Protein AF-A0AAN9G9E5-F1 (afdb_monomer_lite)

Organism: NCBI:txid31220

Sequence (69 aa):
MPAYRDSDTVRKLSGEIDQLRIHASQPRVKLSETIREMINYCNANMQSDHLINPEKENPFKPKKTCLIL

Radius of gyration: 28.3 Å; chains: 1; bounding box: 67×24×69 Å

Structure (mmCIF, N/CA/C/O backbone):
data_AF-A0AAN9G9E5-F1
#
_entry.id   AF-A0AAN9G9E5-F1
#
loop_
_atom_site.group_PDB
_atom_site.id
_atom_site.type_symbol
_atom_site.label_atom_id
_atom_site.label_alt_id
_atom_site.label_comp_id
_atom_site.label_asym_id
_atom_site.label_entity_id
_atom_site.label_seq_id
_atom_site.pdbx_PDB_ins_code
_atom_site.Cartn_x
_atom_site.Cartn_y
_atom_site.Cartn_z
_atom_site.occupancy
_atom_site.B_iso_or_equiv
_atom_site.auth_seq_id
_atom_site.auth_comp_id
_atom_site.auth_asym_id
_atom_site.auth_atom_id
_atom_site.pdbx_PDB_model_num
ATOM 1 N N . MET A 1 1 ? 47.545 -15.847 -12.762 1.00 46.53 1 MET A N 1
ATOM 2 C CA . MET A 1 1 ? 46.584 -14.925 -13.403 1.00 46.53 1 MET A CA 1
ATOM 3 C C . MET A 1 1 ? 45.201 -15.554 -13.297 1.00 46.53 1 MET A C 1
ATOM 5 O O . MET A 1 1 ? 44.983 -16.541 -13.989 1.00 46.53 1 MET A O 1
ATOM 9 N N . PRO A 1 2 ? 44.319 -15.131 -12.373 1.00 47.06 2 PRO A N 1
ATOM 10 C CA . PRO A 1 2 ? 43.026 -15.786 -12.225 1.00 47.06 2 PRO A CA 1
ATOM 11 C C . PRO A 1 2 ? 42.121 -15.399 -13.399 1.00 47.06 2 PRO A C 1
ATOM 13 O O . PRO A 1 2 ? 41.939 -14.220 -13.698 1.00 47.06 2 PRO A O 1
ATOM 16 N N . ALA A 1 3 ? 41.604 -16.413 -14.084 1.00 55.50 3 ALA A N 1
ATOM 17 C CA . ALA A 1 3 ? 40.704 -16.273 -15.212 1.00 55.50 3 ALA A CA 1
ATOM 18 C C . ALA A 1 3 ? 39.308 -15.806 -14.756 1.00 55.50 3 ALA A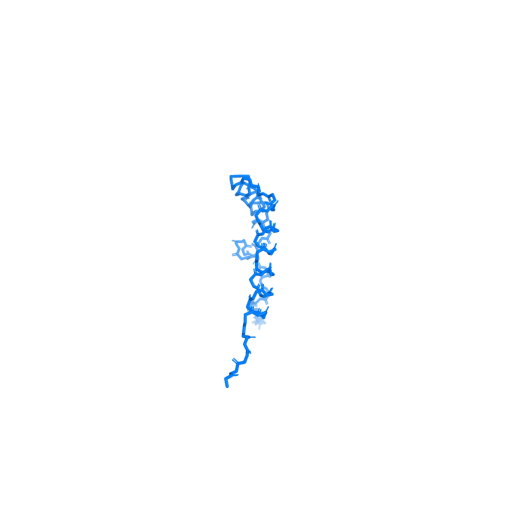 C 1
ATOM 20 O O . ALA A 1 3 ? 38.710 -16.386 -13.856 1.00 55.50 3 ALA A O 1
ATOM 21 N N . TYR A 1 4 ? 38.816 -14.762 -15.426 1.00 53.53 4 TYR A N 1
ATOM 22 C CA . TYR A 1 4 ? 37.423 -14.578 -15.842 1.00 53.53 4 TYR A CA 1
ATOM 23 C C . TYR A 1 4 ? 36.328 -14.675 -14.756 1.00 53.53 4 TYR A C 1
ATOM 25 O O . TYR A 1 4 ? 35.579 -15.644 -14.670 1.00 53.53 4 TYR A O 1
ATOM 33 N N . ARG A 1 5 ? 36.166 -13.590 -13.984 1.00 58.22 5 ARG A N 1
ATOM 34 C CA . ARG A 1 5 ? 34.969 -13.299 -13.160 1.00 58.22 5 ARG A CA 1
ATOM 35 C C . ARG A 1 5 ? 33.791 -12.725 -13.971 1.00 58.22 5 ARG A C 1
ATOM 37 O O . ARG A 1 5 ? 32.750 -12.393 -13.400 1.00 58.22 5 ARG A O 1
ATOM 44 N N . ASP A 1 6 ? 33.933 -12.615 -15.289 1.00 67.69 6 ASP A N 1
ATOM 45 C CA . ASP A 1 6 ? 32.938 -11.975 -16.150 1.00 67.69 6 ASP A CA 1
ATOM 46 C C . ASP A 1 6 ? 31.714 -12.867 -16.382 1.00 67.69 6 ASP A C 1
ATOM 48 O O . ASP A 1 6 ? 30.606 -12.352 -16.401 1.00 67.69 6 ASP A O 1
ATOM 52 N N . SER A 1 7 ? 31.855 -14.199 -16.459 1.00 79.12 7 SER A N 1
ATOM 53 C CA . SER A 1 7 ? 30.712 -15.101 -16.715 1.00 79.12 7 SER A CA 1
ATOM 54 C C . SER A 1 7 ? 29.640 -15.042 -15.624 1.00 79.12 7 SER A C 1
ATOM 56 O O . SER A 1 7 ? 28.448 -14.967 -15.920 1.00 79.12 7 SER A O 1
ATOM 58 N N . ASP A 1 8 ? 30.042 -15.090 -14.352 1.00 85.94 8 ASP A N 1
ATOM 59 C CA . ASP A 1 8 ? 29.094 -15.019 -13.234 1.00 85.94 8 ASP A CA 1
ATOM 60 C C . ASP A 1 8 ? 28.480 -13.627 -13.105 1.00 85.94 8 ASP A C 1
ATOM 62 O O . ASP A 1 8 ? 27.295 -13.495 -12.798 1.00 85.94 8 ASP A O 1
ATOM 66 N N . THR A 1 9 ? 29.266 -12.593 -13.405 1.00 88.94 9 THR A N 1
ATOM 67 C CA . THR A 1 9 ? 28.796 -11.206 -13.440 1.00 88.94 9 THR A CA 1
ATOM 68 C C . THR A 1 9 ? 27.767 -11.011 -14.555 1.00 88.94 9 THR A C 1
ATOM 70 O O . THR A 1 9 ? 26.691 -10.472 -14.309 1.00 88.94 9 THR A O 1
ATOM 73 N N . VAL A 1 10 ? 28.038 -11.529 -15.756 1.00 89.06 10 VAL A N 1
ATOM 74 C CA . VAL A 1 10 ? 27.122 -11.509 -16.905 1.00 89.06 10 VAL A CA 1
ATOM 75 C C . VAL A 1 10 ? 25.844 -12.284 -16.594 1.00 89.06 10 VAL A C 1
ATOM 77 O O . VAL A 1 10 ? 24.751 -11.785 -16.863 1.00 89.06 10 VAL A O 1
ATOM 80 N N . ARG A 1 11 ? 25.945 -13.468 -15.975 1.00 91.38 11 ARG A N 1
ATOM 81 C CA . ARG A 1 11 ? 24.775 -14.264 -15.571 1.00 91.38 11 ARG A CA 1
ATOM 82 C C . ARG A 1 11 ? 23.916 -13.532 -14.539 1.00 91.38 11 ARG A C 1
ATOM 84 O O . ARG A 1 11 ? 22.696 -13.505 -14.680 1.00 91.38 11 ARG A O 1
ATOM 91 N N . LYS A 1 12 ? 24.541 -12.914 -13.533 1.00 92.56 12 LYS A N 1
ATOM 92 C CA . LYS A 1 12 ? 23.844 -12.116 -12.517 1.00 92.56 12 LYS A CA 1
ATOM 93 C C . LYS A 1 12 ? 23.110 -10.929 -13.145 1.00 92.56 12 LYS A C 1
ATOM 95 O O . LYS A 1 12 ? 21.914 -10.774 -12.921 1.00 92.56 12 LYS A O 1
ATOM 100 N N . LEU A 1 13 ? 23.803 -10.137 -13.962 1.00 94.25 13 LEU A N 1
ATOM 101 C CA . LEU A 1 13 ? 23.228 -8.962 -14.624 1.00 94.25 13 LEU A CA 1
ATOM 102 C C . LEU A 1 13 ? 22.103 -9.340 -15.592 1.00 94.25 13 LEU A C 1
ATOM 104 O O . LEU A 1 13 ? 21.093 -8.648 -15.653 1.00 94.25 13 LEU A O 1
ATOM 108 N N . SER A 1 14 ? 22.240 -10.459 -16.307 1.00 94.12 14 SER A N 1
ATOM 109 C CA . SER A 1 14 ? 21.172 -10.968 -17.175 1.00 94.12 14 SER A CA 1
ATOM 110 C C . SER A 1 14 ? 19.918 -11.303 -16.365 1.00 94.12 14 SER A C 1
ATOM 112 O O . SER A 1 14 ? 18.823 -10.883 -16.729 1.00 94.12 14 SER A O 1
ATOM 114 N N . GLY A 1 15 ? 20.085 -11.964 -15.214 1.00 95.81 15 GLY A N 1
ATOM 115 C CA . GLY A 1 15 ? 18.980 -12.228 -14.292 1.00 95.81 15 GLY A CA 1
ATOM 116 C C . GLY A 1 15 ? 18.328 -10.951 -13.752 1.00 95.81 15 GLY A C 1
ATOM 117 O O . GLY A 1 15 ? 17.104 -10.866 -13.701 1.00 95.81 15 GLY A O 1
ATOM 118 N 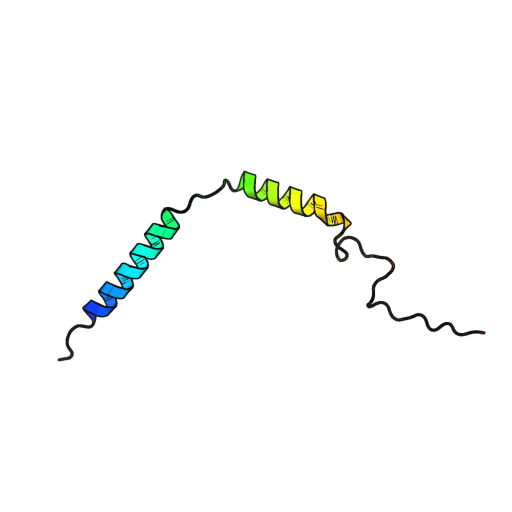N . GLU A 1 16 ? 19.117 -9.933 -13.396 1.00 97.12 16 GLU A N 1
ATOM 119 C CA . GLU A 1 16 ? 18.592 -8.633 -12.950 1.00 97.12 16 GLU A CA 1
ATOM 120 C C . GLU A 1 16 ? 17.804 -7.919 -14.057 1.00 97.12 16 GLU A C 1
ATOM 122 O O . GLU A 1 16 ? 16.726 -7.386 -13.799 1.00 97.12 16 GLU A O 1
ATOM 127 N N . ILE A 1 17 ? 18.289 -7.950 -15.301 1.00 97.38 17 ILE A N 1
ATOM 128 C CA . ILE A 1 17 ? 17.580 -7.384 -16.456 1.00 97.38 17 ILE A CA 1
ATOM 129 C C . ILE A 1 17 ? 16.231 -8.076 -16.655 1.00 97.38 17 ILE A C 1
ATOM 131 O O . ILE A 1 17 ? 15.226 -7.403 -16.892 1.00 97.38 17 ILE A O 1
ATOM 135 N N . ASP A 1 18 ? 16.186 -9.401 -16.538 1.00 97.19 18 ASP A N 1
ATOM 136 C CA . ASP A 1 18 ? 14.940 -10.150 -16.686 1.00 97.19 18 ASP A CA 1
ATOM 137 C C . ASP A 1 18 ? 13.945 -9.816 -15.566 1.00 97.19 18 ASP A C 1
ATOM 139 O O . ASP A 1 18 ? 12.764 -9.598 -15.846 1.00 97.19 18 ASP A O 1
ATOM 143 N N . GLN A 1 19 ? 14.413 -9.648 -14.323 1.00 97.44 19 GLN A N 1
ATOM 144 C CA . GLN A 1 19 ? 13.571 -9.150 -13.227 1.00 97.44 19 GLN A CA 1
ATOM 145 C C . GLN A 1 19 ? 13.032 -7.745 -13.515 1.00 97.44 19 GLN A C 1
ATOM 147 O O . GLN A 1 19 ? 11.835 -7.492 -13.368 1.00 97.44 19 GLN A O 1
ATOM 152 N N . LEU A 1 20 ? 13.884 -6.828 -13.978 1.00 97.88 20 LEU A N 1
ATOM 153 C CA . LEU A 1 20 ? 13.470 -5.466 -14.313 1.00 97.88 20 LEU A CA 1
ATOM 154 C C . LEU A 1 20 ? 12.422 -5.446 -15.428 1.00 97.88 20 LEU A C 1
ATOM 156 O O . LEU A 1 20 ? 11.452 -4.697 -15.334 1.00 97.88 20 LEU A O 1
ATOM 160 N N . ARG A 1 21 ? 12.572 -6.291 -16.455 1.00 97.94 21 ARG A N 1
ATOM 161 C CA . ARG A 1 21 ? 11.585 -6.434 -17.537 1.00 97.94 21 ARG A CA 1
ATOM 162 C C . ARG A 1 21 ? 10.236 -6.907 -17.006 1.00 97.94 21 ARG A C 1
ATOM 164 O O . ARG A 1 21 ? 9.217 -6.313 -17.357 1.00 97.94 21 ARG A O 1
ATOM 171 N N . ILE A 1 22 ? 10.229 -7.912 -16.128 1.00 97.31 22 ILE A N 1
ATOM 172 C CA . ILE A 1 22 ? 9.003 -8.412 -15.490 1.00 97.31 22 ILE A CA 1
ATOM 173 C C . ILE A 1 22 ? 8.325 -7.283 -14.701 1.00 97.31 22 ILE A C 1
ATOM 175 O O . ILE A 1 22 ? 7.164 -6.967 -14.963 1.00 97.31 22 ILE A O 1
ATOM 179 N N . HIS A 1 23 ? 9.051 -6.604 -13.810 1.00 96.50 23 HIS A N 1
ATOM 180 C CA . HIS A 1 23 ? 8.494 -5.524 -12.988 1.00 96.50 23 HIS A CA 1
ATOM 181 C C . HIS A 1 23 ? 8.058 -4.291 -13.792 1.00 96.50 23 HIS A C 1
ATOM 183 O O . HIS A 1 23 ? 7.115 -3.598 -13.402 1.00 96.50 23 HIS A O 1
ATOM 189 N N . ALA A 1 24 ? 8.723 -4.003 -14.913 1.00 97.00 24 ALA A N 1
ATOM 190 C CA . ALA A 1 24 ? 8.336 -2.927 -15.819 1.00 97.00 24 ALA A CA 1
ATOM 191 C C . ALA A 1 24 ? 7.059 -3.265 -16.602 1.00 97.00 24 ALA A C 1
ATOM 193 O O . ALA A 1 24 ? 6.242 -2.379 -16.838 1.00 97.00 24 ALA A O 1
ATOM 194 N N . SER A 1 25 ? 6.868 -4.537 -16.967 1.00 96.81 25 SER A N 1
ATOM 195 C CA . SER A 1 25 ? 5.677 -5.011 -17.686 1.00 96.81 25 SER A CA 1
ATOM 196 C C . SER A 1 25 ? 4.428 -5.147 -16.808 1.00 96.81 25 SER A C 1
ATOM 198 O O . SER A 1 25 ? 3.328 -5.345 -17.324 1.00 96.81 25 SER A O 1
ATOM 200 N N . GLN A 1 26 ? 4.575 -5.035 -15.486 1.00 96.75 26 GLN A N 1
ATOM 201 C CA . GLN A 1 26 ? 3.469 -5.202 -14.555 1.00 96.75 26 GLN A CA 1
ATOM 202 C C . GLN A 1 26 ? 2.458 -4.044 -14.682 1.00 96.75 26 GLN A C 1
ATOM 204 O O . GLN A 1 26 ? 2.835 -2.878 -14.510 1.00 96.75 26 GLN A O 1
ATOM 209 N N . PRO A 1 27 ? 1.166 -4.333 -14.929 1.00 95.62 27 PRO A N 1
ATOM 210 C CA . PRO A 1 27 ? 0.142 -3.300 -14.999 1.00 95.62 27 PRO A CA 1
ATOM 211 C C . PRO A 1 27 ? -0.037 -2.637 -13.629 1.00 95.62 27 PRO A C 1
ATOM 213 O O . PRO A 1 27 ? -0.086 -3.304 -12.594 1.00 95.62 27 PRO A O 1
ATOM 216 N N . ARG A 1 28 ? -0.141 -1.305 -13.626 1.00 95.44 28 ARG A N 1
ATOM 217 C CA . ARG A 1 28 ? -0.339 -0.498 -12.416 1.00 95.44 28 ARG A CA 1
ATOM 218 C C . ARG A 1 28 ? -1.726 0.126 -12.443 1.00 95.44 28 ARG A C 1
ATOM 220 O O . ARG A 1 28 ? -2.127 0.706 -13.449 1.00 95.44 28 ARG A O 1
ATOM 227 N N . VAL A 1 29 ? -2.434 0.029 -11.325 1.00 96.19 29 VAL A N 1
ATOM 228 C CA . VAL A 1 29 ? -3.682 0.764 -11.089 1.00 96.19 29 VAL A CA 1
ATOM 229 C C . VAL A 1 29 ? -3.391 2.231 -10.790 1.00 96.19 29 VAL A C 1
ATOM 231 O O . VAL A 1 29 ? -2.306 2.587 -10.318 1.00 96.19 29 VAL A O 1
ATOM 234 N N . LYS A 1 30 ? -4.355 3.109 -11.087 1.00 97.88 30 LYS A N 1
ATOM 235 C CA . LYS A 1 30 ? -4.217 4.531 -10.772 1.00 97.88 30 LYS A CA 1
ATOM 236 C C . LYS A 1 30 ? -4.197 4.711 -9.264 1.00 97.88 30 LYS A C 1
ATOM 238 O O . LYS A 1 30 ? -5.085 4.232 -8.566 1.00 97.88 30 LYS A O 1
ATOM 243 N N . LEU A 1 31 ? -3.248 5.510 -8.783 1.00 97.69 31 LEU A N 1
ATOM 244 C CA . LEU A 1 31 ? -3.128 5.812 -7.358 1.00 97.69 31 LEU A CA 1
ATOM 245 C C . LEU A 1 31 ? -4.438 6.360 -6.768 1.00 97.69 31 LEU A C 1
ATOM 247 O O . LEU A 1 31 ? -4.821 5.993 -5.664 1.00 97.69 31 LEU A O 1
ATOM 251 N N . SER A 1 32 ? -5.157 7.193 -7.521 1.00 98.00 32 SER A N 1
ATOM 252 C CA . SER A 1 32 ? -6.446 7.745 -7.096 1.00 98.00 32 SER A CA 1
ATOM 253 C C . SER A 1 32 ? -7.538 6.685 -6.906 1.00 98.00 32 SER A C 1
ATOM 255 O O . SER A 1 32 ? -8.374 6.835 -6.017 1.00 98.00 32 SER A O 1
ATOM 257 N N . GLU A 1 33 ? -7.541 5.622 -7.712 1.00 97.75 33 GLU A N 1
ATOM 258 C CA . GLU A 1 33 ? -8.479 4.501 -7.575 1.00 97.75 33 GLU A CA 1
ATOM 259 C C . GLU A 1 33 ? -8.111 3.648 -6.361 1.00 97.75 33 GLU A C 1
ATOM 261 O O . GLU A 1 33 ? -8.970 3.397 -5.519 1.00 97.75 33 GLU A O 1
ATOM 266 N N . THR A 1 34 ? -6.827 3.312 -6.208 1.00 98.00 34 THR A N 1
ATOM 267 C CA . THR A 1 34 ? -6.329 2.542 -5.059 1.00 98.00 34 THR A CA 1
ATOM 268 C C . THR A 1 34 ? -6.593 3.250 -3.731 1.00 98.00 34 THR A C 1
ATOM 270 O O . THR A 1 34 ? -7.058 2.626 -2.783 1.00 98.00 34 THR A O 1
ATOM 273 N N . ILE A 1 35 ? -6.362 4.566 -3.657 1.00 98.31 35 ILE A N 1
ATOM 274 C CA . ILE A 1 35 ? -6.652 5.351 -2.448 1.00 98.31 35 ILE A CA 1
ATOM 275 C C . ILE A 1 35 ? -8.150 5.331 -2.137 1.00 98.31 35 ILE A C 1
ATOM 277 O O . ILE A 1 35 ? -8.533 5.154 -0.983 1.00 98.31 35 ILE A O 1
ATOM 281 N N . ARG A 1 36 ? -9.011 5.495 -3.150 1.00 98.25 36 ARG A N 1
ATOM 282 C CA . ARG A 1 36 ? -10.466 5.456 -2.956 1.00 98.25 36 ARG A CA 1
ATOM 283 C C . ARG A 1 36 ? -10.910 4.108 -2.393 1.00 98.25 36 ARG A C 1
ATOM 285 O O . ARG A 1 36 ? -11.705 4.075 -1.461 1.00 98.25 36 ARG A O 1
ATOM 292 N N . GLU A 1 37 ? -10.393 3.016 -2.944 1.00 98.06 37 GLU A N 1
ATOM 293 C CA . GLU A 1 37 ? -10.702 1.665 -2.482 1.00 98.06 37 GLU A CA 1
ATOM 294 C C . GLU A 1 37 ? -10.227 1.430 -1.044 1.00 98.06 37 GLU A C 1
ATOM 296 O O . GLU A 1 37 ? -11.008 0.965 -0.214 1.00 98.06 37 GLU A O 1
ATOM 301 N N . MET A 1 38 ? -9.000 1.848 -0.714 1.00 98.12 38 MET A N 1
ATOM 302 C CA . MET A 1 38 ? -8.477 1.792 0.654 1.00 98.12 38 MET A CA 1
ATOM 303 C C . MET A 1 38 ? -9.356 2.568 1.640 1.00 98.12 38 MET A C 1
ATOM 305 O O . MET A 1 38 ? -9.716 2.038 2.688 1.00 98.12 38 MET A O 1
ATOM 309 N N . ILE A 1 39 ? -9.743 3.803 1.304 1.00 98.00 39 ILE A N 1
ATOM 310 C CA . ILE A 1 39 ? -10.619 4.625 2.153 1.00 98.00 39 ILE A CA 1
ATOM 311 C C . ILE A 1 39 ? -11.973 3.939 2.353 1.00 98.00 39 ILE A C 1
ATOM 313 O O . ILE A 1 39 ? -12.464 3.864 3.479 1.00 98.00 39 ILE A O 1
ATOM 317 N N . ASN A 1 40 ? -12.570 3.419 1.280 1.00 98.19 40 ASN A N 1
ATOM 318 C CA . ASN A 1 40 ? -13.851 2.723 1.350 1.00 98.19 40 ASN A CA 1
ATOM 319 C C . ASN A 1 40 ? -13.775 1.495 2.261 1.00 98.19 40 ASN A C 1
ATOM 321 O O . ASN A 1 40 ? -14.655 1.307 3.101 1.00 98.19 40 ASN A O 1
ATOM 325 N N . TYR A 1 41 ? -12.714 0.697 2.130 1.00 98.12 41 TYR A N 1
ATOM 326 C CA . TYR A 1 41 ? -12.490 -0.467 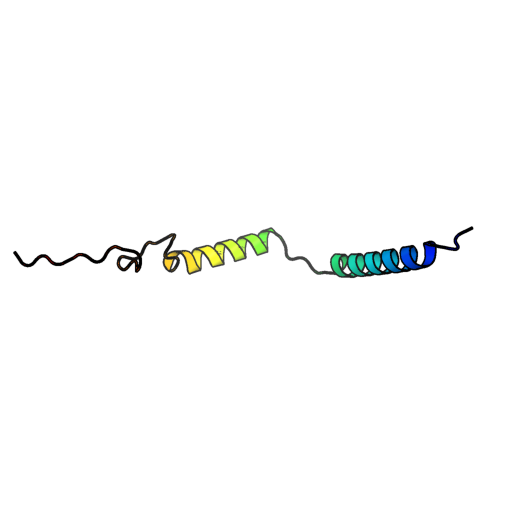2.979 1.00 98.12 41 TYR A CA 1
ATOM 327 C C . TYR A 1 41 ? -12.356 -0.071 4.451 1.00 98.12 41 TYR A C 1
ATOM 329 O O . TYR A 1 41 ? -13.041 -0.636 5.304 1.00 98.12 41 TYR A O 1
ATOM 337 N N . CYS A 1 42 ? -11.527 0.929 4.759 1.00 97.44 42 CYS A N 1
ATOM 338 C CA . CYS A 1 42 ? -11.364 1.408 6.128 1.00 97.44 42 CYS A CA 1
ATOM 339 C C . CYS A 1 42 ? -12.695 1.897 6.710 1.00 97.44 42 CYS A C 1
ATOM 341 O O . CYS A 1 42 ? -13.069 1.476 7.797 1.00 97.44 42 CYS A O 1
ATOM 343 N N . ASN A 1 43 ? -13.453 2.713 5.973 1.00 96.44 43 ASN A N 1
ATOM 344 C CA . ASN A 1 43 ? -14.740 3.235 6.438 1.00 96.44 43 ASN A CA 1
ATOM 345 C C . ASN A 1 43 ? -15.769 2.128 6.700 1.00 96.44 43 ASN A C 1
ATOM 347 O O . ASN A 1 43 ? -16.491 2.192 7.693 1.00 96.44 43 ASN A O 1
ATOM 351 N N . ALA A 1 44 ? -15.825 1.113 5.834 1.00 96.94 44 ALA A N 1
ATOM 352 C CA . ALA A 1 44 ? -16.746 -0.010 5.987 1.00 96.94 44 ALA A CA 1
ATOM 353 C C . ALA A 1 44 ? -16.439 -0.866 7.229 1.00 96.94 44 ALA A C 1
ATOM 355 O O . ALA A 1 44 ? -17.360 -1.385 7.851 1.00 96.94 44 ALA A O 1
ATOM 356 N N . ASN A 1 45 ? -15.162 -0.986 7.608 1.00 96.38 45 ASN A N 1
ATOM 357 C CA . ASN A 1 45 ? -14.717 -1.838 8.718 1.00 96.38 45 ASN A CA 1
ATOM 358 C C . ASN A 1 45 ? -14.416 -1.065 10.012 1.00 96.38 45 ASN A C 1
ATOM 360 O O . ASN A 1 45 ? -14.194 -1.674 11.056 1.00 96.38 45 ASN A O 1
ATOM 364 N N . MET A 1 46 ? -14.432 0.270 9.975 1.00 95.00 46 MET A N 1
ATOM 365 C CA . MET A 1 46 ? -14.098 1.121 11.119 1.00 95.00 46 MET A CA 1
ATOM 366 C C . MET A 1 46 ? -14.973 0.819 12.340 1.00 95.00 46 MET A C 1
ATOM 368 O O . MET A 1 46 ? -14.484 0.838 13.464 1.00 95.00 46 MET A O 1
ATOM 372 N N . GLN A 1 47 ? -16.260 0.523 12.136 1.00 91.94 47 GLN A N 1
ATOM 373 C CA . GLN A 1 47 ? -17.197 0.239 13.230 1.00 91.94 47 GLN A CA 1
ATOM 374 C C . GLN A 1 47 ? -16.874 -1.057 13.983 1.00 91.94 47 GLN A C 1
ATOM 376 O O . GLN A 1 47 ? -17.096 -1.122 15.186 1.00 91.94 47 GLN A O 1
ATOM 381 N N . SER A 1 48 ? -16.334 -2.059 13.287 1.00 91.62 48 SER A N 1
ATOM 382 C CA . SER A 1 48 ? -15.919 -3.344 13.865 1.00 91.62 48 SER A CA 1
ATOM 383 C C . SER A 1 48 ? -14.484 -3.344 14.391 1.00 91.62 48 SER A C 1
ATOM 385 O O . SER A 1 48 ? -14.030 -4.339 14.944 1.00 91.62 48 SER A O 1
ATOM 387 N N . ASP A 1 49 ? -13.735 -2.263 14.195 1.00 93.38 49 ASP A N 1
ATOM 388 C CA . ASP A 1 49 ? -12.385 -2.155 14.728 1.00 93.38 49 ASP A CA 1
ATOM 389 C C . ASP A 1 49 ? -12.453 -1.814 16.223 1.00 93.38 49 ASP A C 1
ATOM 391 O O . ASP A 1 49 ? -12.822 -0.703 16.600 1.00 93.38 49 ASP A O 1
ATOM 395 N N . HIS A 1 50 ? -12.087 -2.766 17.084 1.00 90.25 50 HIS A N 1
ATOM 396 C CA . HIS A 1 50 ? -12.164 -2.605 18.542 1.00 90.25 50 HIS A CA 1
ATOM 397 C C . HIS A 1 50 ? -11.117 -1.634 19.110 1.00 90.25 50 HIS A C 1
ATOM 399 O O . HIS A 1 50 ? -11.214 -1.240 20.273 1.00 90.25 50 HIS A O 1
ATOM 405 N N . LEU A 1 51 ? -10.095 -1.262 18.334 1.00 90.75 51 LEU A N 1
ATOM 406 C CA . LEU A 1 51 ? -9.120 -0.245 18.728 1.00 90.75 51 LEU A CA 1
ATOM 407 C C . LEU A 1 51 ? -9.632 1.163 18.424 1.00 90.75 51 LEU A C 1
ATOM 409 O O . LEU A 1 51 ? -9.319 2.096 19.162 1.00 90.75 51 LEU A O 1
ATOM 413 N N . ILE A 1 52 ? -10.431 1.311 17.366 1.00 90.81 52 ILE A N 1
ATOM 414 C CA . ILE A 1 52 ? -11.081 2.578 17.013 1.00 90.81 52 ILE A CA 1
ATOM 415 C C . ILE A 1 52 ? -12.372 2.766 17.818 1.00 90.81 52 ILE A C 1
ATOM 417 O O . ILE A 1 52 ? -12.603 3.833 18.386 1.00 90.81 52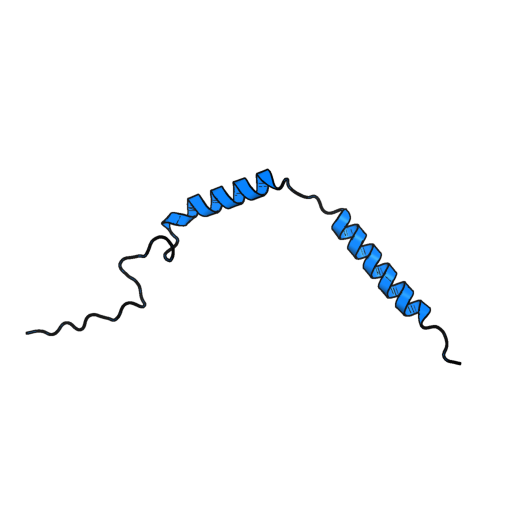 ILE A O 1
ATOM 421 N N . ASN A 1 53 ? -13.199 1.723 17.891 1.00 88.31 53 ASN A N 1
ATOM 422 C CA . ASN A 1 53 ? -14.460 1.677 18.621 1.00 88.31 53 ASN A CA 1
ATOM 423 C C . ASN A 1 53 ? -14.346 0.682 19.784 1.00 88.31 53 ASN A C 1
ATOM 425 O O . ASN A 1 53 ? -14.705 -0.486 19.638 1.00 88.31 53 ASN A O 1
ATOM 429 N N . PRO A 1 54 ? -13.835 1.120 20.948 1.00 84.69 54 PRO A N 1
ATOM 430 C CA . PRO A 1 54 ? -13.597 0.233 22.075 1.00 84.69 54 PRO A CA 1
ATOM 431 C C . PRO A 1 54 ? -14.892 -0.404 22.572 1.00 84.69 54 PRO A C 1
ATOM 433 O O . PRO A 1 54 ? -15.838 0.273 22.984 1.00 84.69 54 PRO A O 1
ATOM 436 N N . GLU A 1 55 ? -14.905 -1.732 22.582 1.00 82.81 55 GLU A N 1
ATOM 437 C CA . GLU A 1 55 ? -16.023 -2.500 23.107 1.00 82.81 55 GLU A CA 1
ATOM 438 C C . GLU A 1 55 ? -16.112 -2.401 24.636 1.00 82.81 55 GLU A C 1
ATOM 440 O O . GLU A 1 55 ? -15.119 -2.243 25.357 1.00 82.81 55 GLU A O 1
ATOM 445 N N . LYS A 1 56 ? -17.334 -2.549 25.162 1.00 77.00 56 LYS A N 1
ATOM 446 C CA . LYS A 1 56 ? -17.559 -2.596 26.616 1.00 77.00 56 LYS A CA 1
ATOM 447 C C . LYS A 1 56 ? -16.937 -3.840 27.258 1.00 77.00 56 LYS A C 1
ATOM 449 O O . LYS A 1 56 ? -16.481 -3.756 28.402 1.00 77.00 56 LYS A O 1
ATOM 454 N N . GLU A 1 57 ? -16.903 -4.956 26.535 1.00 79.88 57 GLU A N 1
ATOM 455 C CA . GLU A 1 57 ? -16.365 -6.243 26.988 1.00 79.88 57 GLU A CA 1
ATOM 456 C C . GLU A 1 57 ? -14.910 -6.433 26.557 1.00 79.88 57 GLU A C 1
ATOM 458 O O . GLU A 1 57 ? -14.544 -7.393 25.891 1.00 79.88 57 GLU A O 1
ATOM 463 N N . ASN A 1 58 ? -14.046 -5.500 26.951 1.00 83.69 58 ASN A N 1
ATOM 464 C CA . ASN A 1 58 ? -12.619 -5.661 26.713 1.00 83.69 58 ASN A CA 1
ATOM 465 C C . ASN A 1 58 ? -12.078 -6.862 27.534 1.00 83.69 58 ASN A C 1
ATOM 467 O O . ASN A 1 58 ? -12.106 -6.797 28.769 1.00 83.69 58 ASN A O 1
ATOM 471 N N . PRO A 1 59 ? -11.533 -7.919 26.896 1.00 85.25 59 PRO A N 1
ATOM 472 C CA . PRO A 1 59 ? -11.039 -9.116 27.585 1.00 85.25 59 PRO A CA 1
ATOM 473 C C . PRO A 1 59 ? -9.809 -8.851 28.466 1.00 85.25 59 PRO A C 1
ATOM 475 O O . PRO A 1 59 ? -9.507 -9.638 29.361 1.00 85.25 59 PRO A O 1
ATOM 478 N N . PHE A 1 60 ? -9.115 -7.730 28.252 1.00 86.62 60 PHE A N 1
ATOM 479 C CA . PHE A 1 60 ? -7.986 -7.281 29.068 1.00 86.62 60 PHE A CA 1
ATOM 480 C C . PHE A 1 60 ? -8.414 -6.430 30.269 1.00 86.62 60 PHE A C 1
ATOM 482 O O . PHE A 1 60 ? -7.573 -6.024 31.073 1.00 86.62 60 PHE A O 1
ATOM 489 N N . LYS A 1 61 ? -9.710 -6.131 30.419 1.00 81.12 61 LYS A N 1
ATOM 490 C CA . LYS A 1 61 ? -10.202 -5.380 31.571 1.00 81.12 61 LYS A CA 1
ATOM 491 C C . LYS A 1 61 ? -10.061 -6.235 32.838 1.00 81.12 61 LYS A C 1
ATOM 493 O O . LYS A 1 61 ? -10.523 -7.378 32.849 1.00 81.12 61 LYS A O 1
ATOM 498 N N . PRO A 1 62 ? -9.487 -5.698 33.931 1.00 79.31 62 PRO A N 1
ATOM 499 C CA . PRO A 1 62 ? -9.4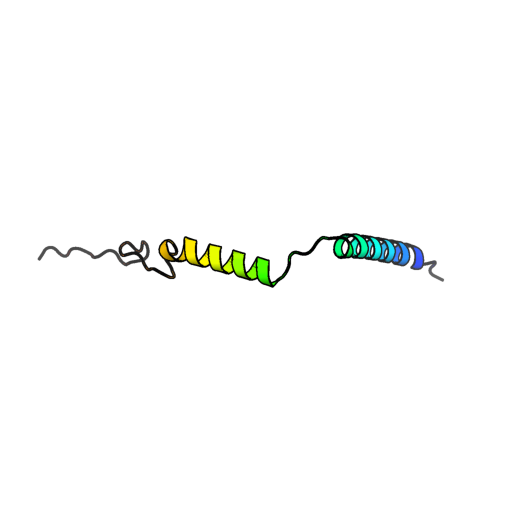17 -6.420 35.194 1.00 79.31 62 PRO A CA 1
ATOM 500 C C . PRO A 1 62 ? -10.817 -6.854 35.634 1.00 79.31 62 PRO A C 1
ATOM 502 O O . PRO A 1 62 ? -11.748 -6.040 35.660 1.00 79.31 62 PRO A O 1
ATOM 505 N N . LYS A 1 63 ? -10.975 -8.138 35.974 1.00 78.12 63 LYS A N 1
ATOM 506 C CA . LYS A 1 63 ? -12.245 -8.656 36.492 1.00 78.12 63 LYS A CA 1
ATOM 507 C C . LYS A 1 63 ? -12.586 -7.897 37.771 1.00 78.12 63 LYS A C 1
ATOM 509 O O . LYS A 1 63 ? -11.773 -7.840 38.691 1.00 78.12 63 LYS A O 1
ATOM 514 N N . LYS A 1 64 ? -13.789 -7.323 37.838 1.00 71.88 64 LYS A N 1
ATOM 515 C CA . LYS A 1 64 ? -14.293 -6.751 39.088 1.00 71.88 64 LYS A CA 1
ATOM 516 C C . LYS A 1 64 ? -14.470 -7.902 40.076 1.00 71.88 64 LYS A C 1
ATOM 518 O O . LYS A 1 64 ? -15.296 -8.781 39.842 1.00 71.88 64 LYS A O 1
ATOM 523 N N . THR A 1 65 ? -13.698 -7.915 41.155 1.00 69.38 65 THR A N 1
ATOM 524 C CA . THR A 1 65 ? -14.000 -8.767 42.301 1.00 69.38 65 THR A CA 1
ATOM 525 C C . THR A 1 65 ? -15.280 -8.226 42.929 1.00 69.38 65 THR A C 1
ATOM 527 O O . THR A 1 65 ? -15.335 -7.085 43.384 1.00 69.38 65 THR A O 1
ATOM 530 N N . CYS A 1 66 ? -16.359 -9.005 42.880 1.00 69.00 66 CYS A N 1
ATOM 531 C CA . CYS A 1 66 ? -17.546 -8.697 43.663 1.00 69.00 66 CYS A CA 1
ATOM 532 C C . CYS A 1 66 ? -17.181 -8.958 45.128 1.00 69.00 66 CYS A C 1
ATOM 534 O O . CYS A 1 66 ? -17.077 -10.108 45.546 1.00 69.00 66 CYS A O 1
ATOM 536 N N . LEU A 1 67 ? -16.897 -7.896 45.882 1.00 69.12 67 LEU A N 1
ATOM 537 C CA . LEU A 1 67 ? -16.900 -7.972 47.336 1.00 69.12 67 LEU A CA 1
ATOM 538 C C . LEU A 1 67 ? -18.370 -7.964 47.751 1.00 69.12 67 LEU A C 1
ATOM 540 O O . LEU A 1 67 ? -19.052 -6.952 47.593 1.00 69.12 67 LEU A O 1
ATOM 544 N N . ILE A 1 68 ? -18.863 -9.115 48.202 1.00 66.81 68 ILE A N 1
ATOM 545 C CA . ILE A 1 68 ? -20.128 -9.190 48.930 1.00 66.81 68 ILE A CA 1
ATOM 546 C C . ILE A 1 68 ? -19.860 -8.506 50.276 1.00 66.81 68 ILE A C 1
ATOM 548 O O . ILE A 1 68 ? -19.005 -8.971 51.030 1.00 66.81 68 ILE A O 1
ATOM 552 N N . LEU A 1 69 ? -20.514 -7.367 50.503 1.00 56.12 69 LEU A N 1
ATOM 553 C CA . LEU A 1 69 ? -20.524 -6.618 51.762 1.00 56.12 69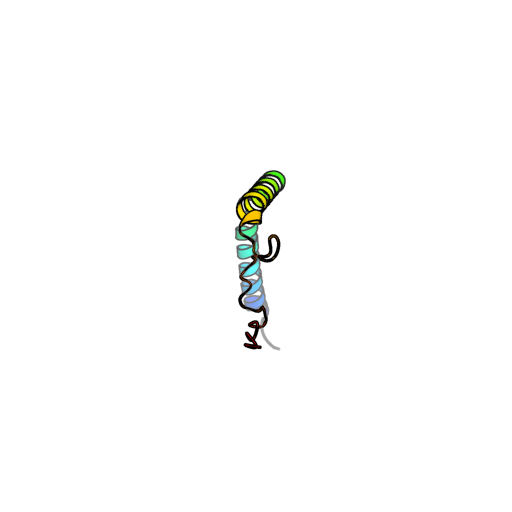 LEU A CA 1
ATOM 554 C C . LEU A 1 69 ? -21.784 -6.971 52.549 1.00 56.12 69 LEU A C 1
ATOM 556 O O . LEU A 1 69 ? -22.858 -7.038 51.907 1.00 56.12 69 LEU A O 1
#

InterPro domains:
  IPR001770 G-protein, gamma subunit [PTHR13809] (8-69)
  IPR015898 G-protein, gamma subunit-like domain [PF00631] (9-69)
  IPR015898 G-protein, gamma subunit-like domain [PS50058] (6-69)
  IPR015898 G-protein, gamma subunit-like domain [SM00224] (10-69)
  IPR015898 G-protein, gamma subunit-like domain [SM01224] (7-69)
  IPR036284 G-protein gamma-like domain superfamily [G3DSA:4.10.260.10] (2-68)
  IPR036284 G-protein gamma-like domain superfamily [SSF48670] (12-66)

pLDDT: mean 87.14, std 13.81, range [46.53, 98.31]

Secondary structure (DSSP, 8-state):
----SHHHHHHHHHHHHHHHHHHHHS----HHHHHHHHHHHHHHHGGG-TTTS--S--TTSPP------

Foldseek 3Di:
DDDDPPVVVVVVVVVVVVVVVVVVPDDDDDPVVVVVVVVVVCVVCQCVPCVNVPDPPDVPDPDDDPDPD

=== Feature glossary ===
Feature key, reading from the visual/contextual features back to the raw sequence:

Rendered structure images. Structure images are PyMOL renders from six orthogonal camera directions. Cartoon representation draws helices as coils and strands as arrows; sticks shows the backbone as bonds; surface shows the solvent-excluded envelope. Rainbow coloring maps sequence position to hue (blue→red, N→C); chain coloring assigns a distinct color per polypeptide.

Contact-map, Ramachandran, and PAE plots. Three diagnostic plots accompany the record. The Cα contact map visualizes the tertiary structure as a 2D adjacency matrix (8 Å cutoff, sequence-local contacts suppressed). The Ramachandran plot shows the distribution of backbone (φ, ψ) torsions, with points in the α and β basins reflecting secondary structure content. The PAE plot shows AlphaFold's inter-residue confidence as a color matrix.

InterPro / GO / CATH / organism. The annotation block draws on four external resources. InterPro: which protein families and domains the sequence belongs to. GO: standardized terms for what the protein does, what process it participates in, and where in the cell it acts. CATH: which structural fold it has in the CATH hierarchy. Organism: the species of origin.

Nearest PDB structures. Structural nearest neighbors (via Foldseek easy-search vs the PDB). Reported per hit: target PDB id, E-value, and alignment TM-score. A TM-score above ~0.5 is the conventional threshold for 'same fold'.

Predicted aligned error. Predicted aligned error is AlphaFold's pairwise confidence. Unlike pLDDT (per-residue), PAE is per-residue-pair and captures whether two parts of the structure are correctly placed relative to each other. Units are ångströms of expected positional error.

Solvent-accessible surface area. SASA measures how much of the protein is reachable by solvent. It is computed by rolling a water-sized probe over the atomic surface and summing the exposed area (Å²). Per-residue SASA distinguishes core (buried, low SASA) from surface (exposed, high SASA) residues; total SASA is a whole-molecule size measure.

B-factor. Crystallographic B-factors measure how much each atom's electron density is smeared out, in Å². They rise in mobile loops and surface residues and fall in the buried interior. In AlphaFold models this column is repurposed to hold pLDDT instead.

pLDDT. For AlphaFold models, the B-factor field carries pLDDT — the model's own estimate of local accuracy on a 0–100 scale. Regions with pLDDT<50 should be treated as essentially unmodeled; they often correspond to intrinsically disordered segments.

Backbone torsions (φ/ψ). φ (phi) and ψ (psi) are the two rotatable backbone dihedrals per residue: φ is the C(i-1)–N–Cα–C torsion, ψ is the N–Cα–C–N(i+1) torsion, both in degrees on (−180°, 180°]. α-helical residues cluster near (−60°, −45°); β-strand residues near (−120°, +130°). A Ramachandran plot is simply a scatter of (φ, ψ) for every residue.

Radius of gyration, Cα contacts, bounding box. Radius of gyration (Rg) is the root-mean-square distance of Cα atoms from their centroid — a single number for overall size and compactness. A globular domain of N residues has Rg ≈ 2.2·N^0.38 Å; an extended or disordered chain has a much larger Rg. The Cα contact count is the number of residue pairs whose Cα atoms are within 8 Å and are more than four positions apart in sequence — a standard proxy for tertiary packing density. The bounding box is the smallest axis-aligned box enclosing all Cα atoms.

Secondary structure (3-state, P-SEA). Three-state secondary structure (P-SEA) collapses the eight DSSP classes into helix (a), strand (b), and coil (c). P-SEA assigns these from Cα geometry alone — distances and angles — without requiring backbone oxygens, so it works on any Cα trace.

Secondary structure (8-state, DSSP). Secondary structure is the local, repeating backbone conformation. DSSP classifies it into eight states by reading the hydrogen-bond network: three helix types (H, G, I), two β types (E, B), two non-regular types (T, S), and unstructured coil (-).

Foldseek 3Di. The Foldseek 3Di string encodes local tertiary geometry as a 20-letter alphabet — one character per residue — derived from the relative positions of nearby Cα atoms. Unlike the amino-acid sequence, 3Di is a direct function of the 3D structure, so two proteins with the same fold have similar 3Di strings even at low sequence identity.

mmCIF coordinates. Structure coordinates are given as an mmCIF _atom_site loop: one row per atom with element, residue name, chain id, sequence number, and x/y/z position in Å. Only the four main-chain atoms per residue are included here; side chains are omitted to keep the record compact.

Sequence. This is the polypeptide sequence — one letter per residue, N-terminus first. Length ranges from a few dozen residues for small domains to over a thousand for large multi-domain proteins.